Protein AF-A0A2S7SV69-F1 (afdb_monomer_lite)

Radius of gyration: 19.67 Å; chains: 1; bounding box: 56×14×52 Å

pLDDT: mean 80.89, std 7.01, range [58.19, 89.81]

Structure (mmCIF, N/CA/C/O backbone):
data_AF-A0A2S7SV69-F1
#
_entry.id   AF-A0A2S7SV69-F1
#
loop_
_atom_site.group_PDB
_atom_site.id
_atom_site.type_symbol
_atom_site.label_atom_id
_atom_site.label_alt_id
_atom_site.label_comp_id
_atom_site.label_asym_id
_atom_site.label_entity_id
_atom_site.label_seq_id
_atom_site.pdbx_PDB_ins_code
_atom_site.Cartn_x
_atom_site.Cartn_y
_atom_site.Cartn_z
_atom_site.occupancy
_atom_site.B_iso_or_equiv
_atom_site.auth_seq_id
_atom_site.auth_comp_id
_atom_site.auth_asym_id
_atom_site.auth_atom_id
_atom_site.pdbx_PDB_model_num
ATOM 1 N N . MET A 1 1 ? 24.081 -3.069 -16.423 1.00 62.22 1 MET A N 1
ATOM 2 C CA . MET A 1 1 ? 23.442 -3.588 -15.192 1.00 62.22 1 MET A CA 1
ATOM 3 C C . MET A 1 1 ? 22.711 -2.489 -14.418 1.00 62.22 1 MET A C 1
ATOM 5 O O . MET A 1 1 ? 21.601 -2.740 -13.982 1.00 62.22 1 MET A O 1
ATOM 9 N N . GLU A 1 2 ? 23.232 -1.260 -14.366 1.00 66.06 2 GLU A N 1
ATOM 10 C CA . GLU A 1 2 ? 22.596 -0.093 -13.710 1.00 66.06 2 GLU A CA 1
ATOM 11 C C . GLU A 1 2 ? 21.238 0.343 -14.315 1.00 66.06 2 GLU A C 1
ATOM 13 O O . GLU A 1 2 ? 20.328 0.750 -13.599 1.00 66.06 2 GLU A O 1
ATOM 18 N N . LEU A 1 3 ? 21.058 0.213 -15.638 1.00 72.00 3 LEU A N 1
ATOM 19 C CA . LEU A 1 3 ? 19.884 0.746 -16.356 1.00 72.00 3 LEU A CA 1
ATOM 20 C C . LEU A 1 3 ? 18.548 0.045 -16.023 1.00 72.00 3 LEU A C 1
ATOM 22 O O . LEU A 1 3 ? 17.483 0.595 -16.284 1.00 72.00 3 LEU A O 1
ATOM 26 N N . ILE A 1 4 ? 18.602 -1.165 -15.456 1.00 80.31 4 ILE A N 1
ATOM 27 C CA . ILE A 1 4 ? 17.422 -1.982 -15.112 1.00 80.31 4 ILE A CA 1
ATOM 28 C C . ILE A 1 4 ? 16.901 -1.647 -13.705 1.00 80.31 4 ILE A C 1
ATOM 30 O O . ILE A 1 4 ? 15.721 -1.836 -13.412 1.00 80.31 4 ILE A O 1
ATOM 34 N N . ILE A 1 5 ? 17.757 -1.112 -12.833 1.00 81.81 5 ILE A N 1
ATOM 35 C CA . ILE A 1 5 ? 17.439 -0.902 -11.416 1.00 81.81 5 ILE A CA 1
ATOM 36 C C . ILE A 1 5 ? 16.422 0.232 -11.244 1.00 81.81 5 ILE A C 1
ATOM 38 O O . ILE A 1 5 ? 15.481 0.101 -10.467 1.00 81.81 5 ILE A O 1
ATOM 42 N N . ILE A 1 6 ? 16.565 1.313 -12.014 1.00 82.94 6 ILE A N 1
ATOM 43 C CA . ILE A 1 6 ? 15.685 2.488 -11.950 1.00 82.94 6 ILE A CA 1
ATOM 44 C C . ILE A 1 6 ? 14.221 2.150 -12.295 1.00 82.94 6 ILE A C 1
ATOM 46 O O . ILE A 1 6 ? 13.344 2.464 -11.486 1.00 82.94 6 ILE A O 1
ATOM 50 N N . PRO A 1 7 ? 13.903 1.496 -13.433 1.00 85.94 7 PRO A N 1
ATOM 51 C CA . PRO A 1 7 ? 12.515 1.158 -13.746 1.00 85.94 7 PRO A CA 1
ATOM 52 C C . PRO A 1 7 ? 11.929 0.127 -12.773 1.00 85.94 7 PRO A C 1
ATOM 54 O O . PRO A 1 7 ? 10.765 0.250 -12.400 1.00 85.94 7 PRO A O 1
ATOM 57 N N . LEU A 1 8 ? 12.723 -0.846 -12.306 1.00 85.56 8 LEU A N 1
ATOM 58 C CA . LEU A 1 8 ? 12.268 -1.823 -11.313 1.00 85.56 8 LEU A CA 1
ATOM 59 C C . LEU A 1 8 ? 11.908 -1.146 -9.983 1.00 85.56 8 LEU A C 1
ATOM 61 O O . LEU A 1 8 ? 10.847 -1.415 -9.422 1.00 85.56 8 LEU A O 1
ATOM 65 N N . TRP A 1 9 ? 12.755 -0.231 -9.507 1.00 83.38 9 TRP A N 1
ATOM 66 C CA . TRP A 1 9 ? 12.498 0.559 -8.303 1.00 83.38 9 TRP A CA 1
ATOM 67 C C . TRP A 1 9 ? 11.199 1.351 -8.437 1.00 83.38 9 TRP A C 1
ATOM 69 O O . TRP A 1 9 ? 10.353 1.309 -7.546 1.00 83.38 9 TRP A O 1
ATOM 79 N N . LEU A 1 10 ? 11.007 2.031 -9.567 1.00 84.25 10 LEU A N 1
ATOM 80 C CA . LEU A 1 10 ? 9.845 2.885 -9.795 1.00 84.25 10 LEU A CA 1
ATOM 81 C C . LEU A 1 10 ? 8.538 2.078 -9.780 1.00 84.25 10 LEU A C 1
ATOM 83 O O . LEU A 1 10 ? 7.569 2.488 -9.141 1.00 84.25 10 LEU A O 1
ATOM 87 N N . VAL A 1 11 ? 8.531 0.888 -10.388 1.00 88.62 11 VAL A N 1
ATOM 88 C CA . VAL A 1 11 ? 7.384 -0.035 -10.336 1.00 88.62 11 VAL A CA 1
ATOM 89 C C . VAL A 1 11 ? 7.104 -0.490 -8.902 1.00 88.62 11 VAL A C 1
ATOM 91 O O . VAL A 1 11 ? 5.955 -0.446 -8.461 1.00 88.62 11 VAL A O 1
ATOM 94 N N . VAL A 1 12 ? 8.134 -0.875 -8.145 1.00 85.81 12 VAL A N 1
ATOM 95 C CA . VAL A 1 12 ? 7.986 -1.301 -6.743 1.00 85.81 12 VAL A CA 1
ATOM 96 C C . VAL A 1 12 ? 7.429 -0.166 -5.874 1.00 85.81 12 VAL A C 1
ATOM 98 O O . VAL A 1 12 ? 6.501 -0.388 -5.097 1.00 85.81 12 VAL A O 1
ATOM 101 N N . SER A 1 13 ? 7.913 1.064 -6.050 1.00 85.31 13 SER A N 1
ATOM 102 C CA . SER A 1 13 ? 7.403 2.252 -5.355 1.00 85.31 13 SER A CA 1
ATOM 103 C C . SER A 1 13 ? 5.929 2.537 -5.659 1.00 85.31 13 SER A C 1
ATOM 105 O O . SER A 1 13 ? 5.171 2.880 -4.750 1.00 85.31 13 SER A O 1
ATOM 107 N N . VAL A 1 14 ?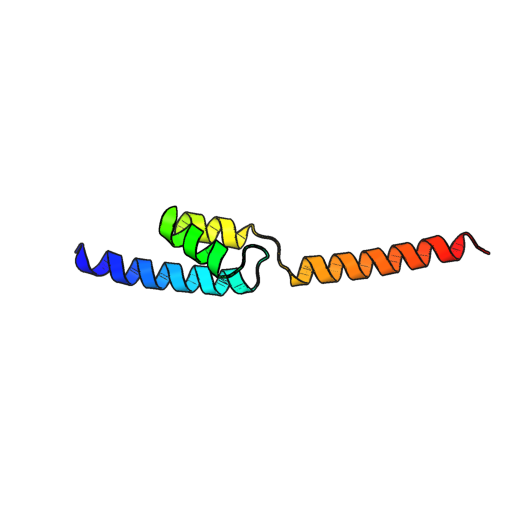 5.486 2.345 -6.907 1.00 85.88 14 VAL A N 1
ATOM 108 C CA . VAL A 1 14 ? 4.067 2.491 -7.281 1.00 85.88 14 VAL A CA 1
ATOM 109 C C . VAL A 1 14 ? 3.208 1.422 -6.604 1.00 85.88 14 VAL A C 1
ATOM 111 O O . VAL A 1 14 ? 2.156 1.752 -6.057 1.00 85.88 14 VAL A O 1
ATOM 114 N N . VAL A 1 15 ? 3.656 0.162 -6.568 1.00 87.69 15 VAL A N 1
ATOM 115 C CA . VAL A 1 15 ? 2.934 -0.932 -5.887 1.00 87.69 15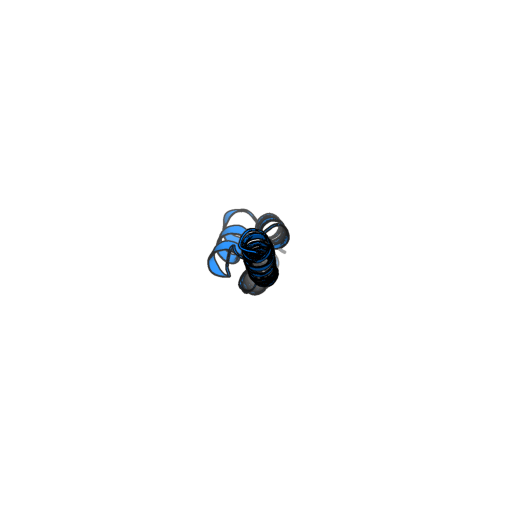 VAL A CA 1
ATOM 116 C C . VAL A 1 15 ? 2.776 -0.646 -4.390 1.00 87.69 15 VAL A C 1
ATOM 118 O O . VAL A 1 15 ? 1.685 -0.814 -3.842 1.00 87.69 15 VAL A O 1
ATOM 121 N N . ILE A 1 16 ? 3.833 -0.156 -3.738 1.00 86.94 16 ILE A N 1
ATOM 122 C CA . ILE A 1 16 ? 3.798 0.246 -2.323 1.00 86.94 16 ILE A CA 1
ATOM 123 C C . ILE A 1 16 ? 2.826 1.412 -2.112 1.00 86.94 16 ILE A C 1
ATOM 125 O O . ILE A 1 16 ? 2.013 1.370 -1.189 1.00 86.94 16 ILE A O 1
ATOM 129 N N . GLY A 1 17 ? 2.852 2.418 -2.991 1.00 86.31 17 GLY A N 1
ATOM 130 C CA . GLY A 1 17 ? 1.902 3.531 -2.966 1.00 86.31 17 GLY A CA 1
ATOM 131 C C . GLY A 1 17 ? 0.453 3.048 -3.039 1.00 86.31 17 GLY A C 1
ATOM 132 O O . GLY A 1 17 ? -0.368 3.410 -2.195 1.00 86.31 17 GLY A O 1
ATOM 133 N N . VAL A 1 18 ? 0.137 2.168 -3.997 1.00 86.38 18 VAL A N 1
ATOM 134 C CA . VAL A 1 18 ? -1.211 1.591 -4.152 1.00 86.38 18 VAL A CA 1
ATOM 135 C C . VAL A 1 18 ? -1.635 0.840 -2.887 1.00 86.38 18 VAL A C 1
ATOM 137 O O . VAL A 1 18 ? -2.753 1.052 -2.410 1.00 86.38 18 VAL A O 1
ATOM 140 N N . ALA A 1 19 ? -0.745 0.039 -2.292 1.00 84.31 19 ALA A N 1
ATOM 141 C CA . ALA A 1 19 ? -1.003 -0.653 -1.027 1.00 84.31 19 ALA A CA 1
ATOM 142 C C . ALA A 1 19 ? -1.277 0.318 0.142 1.00 84.31 19 ALA A C 1
ATOM 144 O O . ALA A 1 19 ? -2.108 0.026 1.007 1.00 84.31 19 ALA A O 1
ATOM 145 N N . GLY A 1 20 ? -0.650 1.496 0.134 1.00 82.44 20 GLY A N 1
ATOM 146 C CA . GLY A 1 20 ? -0.875 2.574 1.100 1.00 82.44 20 GLY A CA 1
ATOM 147 C C . GLY A 1 20 ? -2.248 3.238 1.030 1.00 82.44 20 GLY A C 1
ATOM 148 O O . GLY A 1 20 ? -2.685 3.823 2.014 1.00 82.44 20 GLY A O 1
ATOM 149 N N . THR A 1 21 ? -2.990 3.104 -0.072 1.00 82.06 21 THR A N 1
ATOM 150 C CA . THR A 1 21 ? -4.320 3.733 -0.236 1.00 82.06 21 THR A CA 1
ATOM 151 C C . THR A 1 21 ? -5.350 3.242 0.786 1.00 82.06 21 THR A C 1
ATOM 153 O O . THR A 1 21 ? -6.255 3.980 1.160 1.00 82.06 21 THR A O 1
ATOM 156 N N . LYS A 1 22 ? -5.224 1.992 1.250 1.00 79.88 22 LYS A N 1
ATOM 157 C CA . LYS A 1 22 ? -6.121 1.401 2.262 1.00 79.88 22 LYS A CA 1
ATOM 158 C C . LYS A 1 22 ? -5.683 1.695 3.703 1.00 79.88 22 LYS A C 1
ATOM 160 O O . LYS A 1 22 ? -6.382 1.340 4.650 1.00 79.88 22 LYS A O 1
ATOM 165 N N . ARG A 1 23 ? -4.514 2.311 3.868 1.00 83.38 23 ARG A N 1
ATOM 166 C CA . ARG A 1 23 ? -3.867 2.593 5.149 1.00 83.38 23 ARG A CA 1
ATOM 167 C C . ARG A 1 23 ? -4.020 4.069 5.488 1.00 83.38 23 ARG A C 1
ATOM 169 O O . ARG A 1 23 ? -4.154 4.905 4.600 1.00 83.38 23 ARG A O 1
ATOM 176 N N . GLU A 1 24 ? -3.950 4.392 6.772 1.00 80.25 24 GLU A N 1
ATOM 177 C CA . GLU A 1 24 ? -4.088 5.765 7.281 1.00 80.25 24 GLU A CA 1
ATOM 178 C C . GLU A 1 24 ? -3.054 6.735 6.675 1.00 80.25 24 GLU A C 1
ATOM 180 O O . GLU A 1 24 ? -3.344 7.911 6.485 1.00 80.25 24 GLU A O 1
ATOM 185 N N . ILE A 1 25 ? -1.872 6.227 6.299 1.00 81.56 25 ILE A N 1
ATOM 186 C CA . ILE A 1 25 ? -0.797 6.997 5.650 1.00 81.56 25 ILE A CA 1
ATOM 187 C C . ILE A 1 25 ? -1.152 7.480 4.227 1.00 81.56 25 ILE A C 1
ATOM 189 O O . ILE A 1 25 ? -0.569 8.450 3.738 1.00 81.56 25 ILE A O 1
ATOM 193 N N . GLY A 1 26 ? -2.109 6.822 3.563 1.00 82.69 26 GLY A N 1
ATOM 194 C CA . GLY A 1 26 ? -2.564 7.149 2.213 1.00 82.69 26 GLY A CA 1
ATOM 195 C C . GLY A 1 26 ? -1.562 6.835 1.091 1.00 82.69 26 GLY A C 1
ATOM 196 O O . GLY A 1 26 ? -0.401 6.490 1.317 1.00 82.69 26 GLY A O 1
ATOM 197 N N . PHE A 1 27 ? -2.022 6.980 -0.158 1.00 81.31 27 PHE A N 1
ATOM 198 C CA . PHE A 1 27 ? -1.221 6.728 -1.367 1.00 81.31 27 PHE A CA 1
ATOM 199 C C . PHE A 1 27 ? 0.008 7.638 -1.451 1.00 81.31 27 PHE A C 1
ATOM 201 O O . PHE A 1 27 ? 1.123 7.161 -1.642 1.00 81.31 27 PHE A O 1
ATOM 208 N N . LEU A 1 28 ? -0.187 8.950 -1.277 1.00 81.56 28 LEU A N 1
ATOM 209 C CA . LEU A 1 28 ? 0.904 9.921 -1.363 1.00 81.56 28 LEU A CA 1
ATOM 210 C C . LEU A 1 28 ? 1.916 9.729 -0.231 1.00 81.56 28 LEU A C 1
ATOM 212 O O . LEU A 1 28 ? 3.112 9.759 -0.495 1.00 81.56 28 LEU A O 1
ATOM 216 N N . GLY A 1 29 ? 1.466 9.456 0.998 1.00 82.12 29 GLY A N 1
ATOM 217 C CA . GLY A 1 29 ? 2.371 9.197 2.117 1.00 82.12 29 GLY A CA 1
ATOM 218 C C . GLY A 1 29 ? 3.220 7.942 1.901 1.00 82.12 29 GLY A C 1
ATOM 219 O O . GLY A 1 29 ? 4.436 7.990 2.068 1.00 82.12 29 GLY A O 1
ATOM 220 N N . ALA A 1 30 ? 2.612 6.843 1.443 1.00 83.56 30 ALA A N 1
ATOM 221 C CA . ALA A 1 30 ? 3.331 5.607 1.125 1.00 83.56 30 ALA A CA 1
ATOM 222 C C . ALA A 1 30 ? 4.281 5.760 -0.078 1.00 83.56 30 ALA A C 1
ATOM 224 O O . ALA A 1 30 ? 5.409 5.261 -0.043 1.00 83.56 30 ALA A O 1
ATOM 225 N N . LEU A 1 31 ? 3.863 6.482 -1.123 1.00 85.25 31 LEU A N 1
ATOM 226 C CA . LEU A 1 31 ? 4.663 6.697 -2.328 1.00 85.25 31 LEU A CA 1
ATOM 227 C C . LEU A 1 31 ? 5.875 7.594 -2.050 1.00 85.25 31 LEU A C 1
ATOM 229 O O . LEU A 1 31 ? 6.992 7.192 -2.374 1.00 85.25 31 LEU A O 1
ATOM 233 N N . PHE A 1 32 ? 5.686 8.742 -1.388 1.00 84.50 32 PHE A N 1
ATOM 234 C CA . PHE A 1 32 ? 6.784 9.630 -0.987 1.00 84.50 32 PHE A CA 1
ATOM 235 C C . PHE A 1 32 ? 7.735 8.957 0.004 1.00 84.50 32 PHE A C 1
ATOM 237 O O . PHE A 1 32 ? 8.947 9.089 -0.143 1.00 84.50 32 PHE A O 1
ATOM 244 N N . ALA A 1 33 ? 7.221 8.181 0.964 1.00 81.44 33 ALA A N 1
ATOM 245 C CA . ALA A 1 33 ? 8.067 7.421 1.882 1.00 81.44 33 ALA A CA 1
ATOM 246 C C . ALA A 1 33 ? 8.931 6.383 1.145 1.00 81.44 33 ALA A C 1
ATOM 248 O O . ALA A 1 33 ? 10.119 6.245 1.435 1.00 81.44 33 ALA A O 1
ATOM 249 N N . SER A 1 34 ? 8.359 5.680 0.162 1.00 82.94 34 SER A N 1
ATOM 250 C CA . SER A 1 34 ? 9.101 4.692 -0.631 1.00 82.94 34 SER A CA 1
ATOM 251 C C . SER A 1 34 ? 10.116 5.335 -1.588 1.00 82.94 34 SER A C 1
ATOM 253 O O . SER A 1 34 ? 11.172 4.759 -1.839 1.00 82.94 34 SER A O 1
ATOM 255 N N . LEU A 1 35 ? 9.803 6.521 -2.119 1.00 82.19 35 LEU A N 1
ATOM 256 C CA . LEU A 1 35 ? 10.621 7.219 -3.111 1.00 82.19 35 LEU A CA 1
ATOM 257 C C . LEU A 1 35 ? 11.786 7.979 -2.465 1.00 82.19 35 LEU A C 1
ATOM 259 O O . LEU A 1 35 ? 12.871 8.021 -3.035 1.00 82.19 35 LEU A O 1
ATOM 263 N N . LEU A 1 36 ? 11.564 8.565 -1.284 1.00 81.56 36 LEU A N 1
ATOM 264 C CA . LEU A 1 36 ? 12.543 9.409 -0.598 1.00 81.56 36 LEU A CA 1
ATOM 265 C C . LEU A 1 36 ? 13.464 8.621 0.341 1.00 81.56 36 LEU A C 1
ATOM 267 O O . LEU A 1 36 ? 14.644 8.941 0.442 1.00 81.56 36 LEU A O 1
ATOM 271 N N . LEU A 1 37 ? 12.933 7.616 1.046 1.00 77.69 37 LEU A N 1
ATOM 272 C CA . LEU A 1 37 ? 13.675 6.899 2.089 1.00 77.69 37 LEU A CA 1
ATOM 273 C C . LEU A 1 37 ? 14.272 5.582 1.584 1.00 77.69 37 LEU A C 1
ATOM 275 O O . LEU A 1 37 ? 15.408 5.259 1.910 1.00 77.69 37 LEU A O 1
ATOM 279 N N . SER A 1 38 ? 13.478 4.816 0.833 1.00 82.75 38 SER A N 1
ATOM 280 C CA . SER A 1 38 ? 13.793 3.543 0.165 1.00 82.75 38 SER A CA 1
ATOM 281 C C . SER A 1 38 ? 12.483 2.759 0.015 1.00 82.75 38 SER A C 1
ATOM 283 O O . SER A 1 38 ? 11.632 2.831 0.913 1.00 82.75 38 SER A O 1
ATOM 285 N N . PRO A 1 39 ? 12.305 1.947 -1.043 1.00 76.12 39 PRO A N 1
ATOM 286 C CA . PRO A 1 39 ? 11.126 1.109 -1.206 1.00 76.12 39 PRO A CA 1
ATOM 287 C C . PRO A 1 39 ? 10.934 0.154 -0.023 1.00 76.12 39 PRO A C 1
ATOM 289 O O . PRO A 1 39 ? 9.800 -0.079 0.389 1.00 76.12 39 PRO A O 1
ATOM 292 N N . LEU A 1 40 ? 12.011 -0.308 0.624 1.00 81.19 40 LEU A N 1
ATOM 293 C CA . LEU A 1 40 ? 11.889 -1.085 1.862 1.00 81.19 40 LEU A CA 1
ATOM 294 C C . LEU A 1 40 ? 11.272 -0.272 3.008 1.00 81.19 40 LEU A C 1
ATOM 296 O O . LEU A 1 40 ? 10.375 -0.757 3.693 1.00 81.19 40 LEU A O 1
ATOM 300 N N . CYS A 1 41 ? 11.719 0.965 3.216 1.00 82.56 41 CYS A N 1
ATOM 301 C CA . CYS A 1 41 ? 11.188 1.824 4.272 1.00 82.56 41 CYS A CA 1
ATOM 302 C C . CYS A 1 41 ? 9.721 2.191 4.021 1.00 82.56 41 CYS A C 1
ATOM 304 O O . CYS A 1 41 ? 8.910 2.138 4.946 1.00 82.56 41 CYS A O 1
ATOM 306 N N . GLY A 1 42 ? 9.364 2.501 2.771 1.00 81.75 42 GLY A N 1
ATOM 307 C CA . GLY A 1 42 ? 7.976 2.752 2.379 1.00 81.75 42 GLY A CA 1
ATOM 308 C C . GLY A 1 42 ? 7.075 1.539 2.612 1.00 81.75 42 GLY A C 1
ATOM 309 O O . GLY A 1 42 ? 5.960 1.691 3.113 1.00 81.75 42 GLY A O 1
ATOM 310 N N . LEU A 1 43 ? 7.569 0.330 2.323 1.00 81.19 43 LEU A N 1
ATOM 311 C CA . LEU A 1 43 ? 6.853 -0.919 2.592 1.00 81.19 43 LEU A CA 1
ATOM 312 C C . LEU A 1 43 ? 6.629 -1.124 4.098 1.00 81.19 43 LEU A C 1
ATOM 314 O O . LEU A 1 43 ? 5.505 -1.403 4.510 1.00 81.19 43 LEU A O 1
ATOM 318 N N . ILE A 1 44 ? 7.669 -0.949 4.919 1.00 86.31 44 ILE A N 1
ATOM 319 C CA . ILE A 1 44 ? 7.584 -1.104 6.381 1.00 86.31 44 ILE A CA 1
ATOM 320 C C . ILE A 1 44 ? 6.582 -0.103 6.966 1.00 86.31 44 ILE A C 1
ATOM 322 O O . ILE A 1 44 ? 5.683 -0.496 7.706 1.00 86.31 44 ILE A O 1
ATOM 326 N N . LEU A 1 45 ? 6.672 1.175 6.591 1.00 83.50 45 LEU A N 1
ATOM 327 C CA . LEU A 1 45 ? 5.741 2.207 7.059 1.00 83.50 45 LEU A CA 1
ATOM 328 C C . LEU A 1 45 ? 4.298 1.910 6.640 1.00 83.50 45 LEU A C 1
ATOM 330 O O . LEU A 1 45 ? 3.378 2.043 7.444 1.00 83.50 45 LEU A O 1
ATOM 334 N N . THR A 1 46 ? 4.098 1.446 5.407 1.00 85.12 46 THR A N 1
ATOM 335 C CA . THR A 1 46 ? 2.775 1.052 4.906 1.00 85.12 46 THR A CA 1
ATOM 336 C C . THR A 1 46 ? 2.218 -0.155 5.664 1.00 85.12 46 THR A C 1
ATOM 338 O O . THR A 1 46 ? 1.031 -0.186 5.985 1.00 85.12 46 THR A O 1
ATOM 341 N N . ALA A 1 47 ? 3.062 -1.137 5.994 1.00 83.00 47 ALA A N 1
ATOM 342 C CA . ALA A 1 47 ? 2.663 -2.336 6.727 1.00 83.00 47 ALA A CA 1
ATOM 343 C C . ALA A 1 47 ? 2.278 -2.042 8.187 1.00 83.00 47 ALA A C 1
ATOM 345 O O . ALA A 1 47 ? 1.299 -2.604 8.684 1.00 83.00 47 ALA A O 1
ATOM 346 N N . PHE A 1 48 ? 3.015 -1.146 8.849 1.00 83.69 48 PHE A N 1
ATOM 347 C CA . PHE A 1 48 ? 2.764 -0.730 10.234 1.00 83.69 48 PHE A CA 1
ATOM 348 C C . PHE A 1 48 ? 1.699 0.366 10.370 1.00 83.69 48 PHE A C 1
ATOM 350 O O . PHE A 1 48 ? 1.182 0.582 11.466 1.00 83.69 48 PHE A O 1
ATOM 357 N N . SER A 1 49 ? 1.341 1.053 9.282 1.00 82.06 49 SER A N 1
ATOM 358 C CA . SER A 1 49 ? 0.266 2.046 9.292 1.00 82.06 49 SER A CA 1
ATOM 359 C C . SER A 1 49 ? -1.073 1.390 9.637 1.00 82.06 49 SER A C 1
ATOM 361 O O . SER A 1 49 ? -1.369 0.271 9.206 1.00 82.06 49 SER A O 1
ATOM 363 N N . LYS A 1 50 ? -1.897 2.076 10.43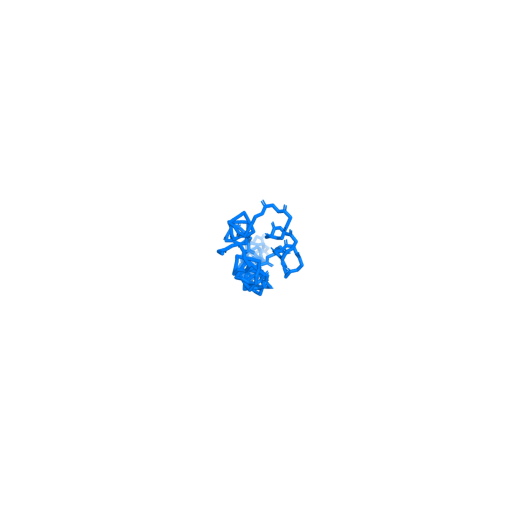1 1.00 77.81 50 LYS A N 1
ATOM 364 C CA . LYS A 1 50 ? -3.198 1.556 10.849 1.00 77.81 50 LYS A CA 1
ATOM 365 C C . LYS A 1 50 ? -4.114 1.352 9.647 1.00 77.81 50 LYS A C 1
ATOM 367 O O . LYS A 1 50 ? -4.115 2.123 8.685 1.00 77.81 50 LYS A O 1
ATOM 372 N N . ASP A 1 51 ? -4.904 0.289 9.722 1.00 81.06 51 ASP A N 1
ATOM 373 C CA . ASP A 1 51 ? -5.950 0.027 8.745 1.00 81.06 51 ASP A CA 1
ATOM 374 C C . ASP A 1 51 ? -7.170 0.906 9.057 1.00 81.06 51 ASP A C 1
ATOM 376 O O . ASP A 1 51 ? -7.727 0.857 10.161 1.00 81.06 51 ASP A O 1
ATOM 380 N N . ILE A 1 52 ? -7.577 1.718 8.078 1.00 75.56 52 ILE A N 1
ATOM 381 C CA . ILE A 1 52 ? -8.683 2.673 8.219 1.00 75.56 52 ILE A CA 1
ATOM 382 C C . ILE A 1 52 ? -10.001 1.946 8.527 1.00 75.56 52 ILE A C 1
ATOM 384 O O . ILE A 1 52 ? -10.815 2.442 9.312 1.00 75.56 52 ILE A O 1
ATOM 388 N N . ALA A 1 53 ? -10.230 0.769 7.936 1.00 74.75 53 ALA A N 1
ATOM 389 C CA . ALA A 1 53 ? -11.4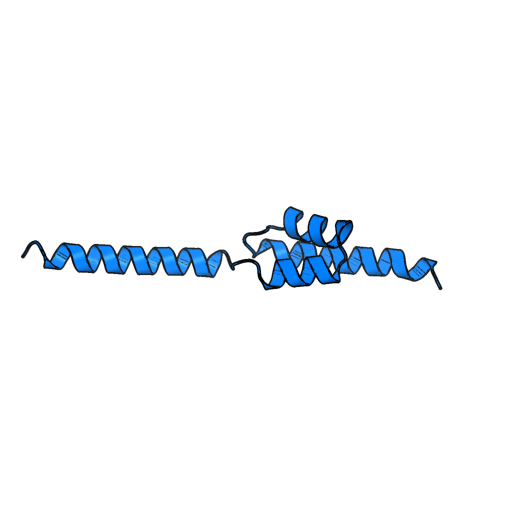63 0.016 8.142 1.00 74.75 53 ALA A CA 1
ATOM 390 C C . ALA A 1 53 ? -11.548 -0.520 9.575 1.00 74.75 53 ALA A C 1
ATOM 392 O O . ALA A 1 53 ? -12.605 -0.450 10.206 1.00 74.75 53 ALA A O 1
ATOM 393 N N . ASN A 1 54 ? -10.421 -0.987 10.110 1.00 79.81 54 ASN A N 1
ATOM 394 C CA . ASN A 1 54 ? -10.360 -1.543 11.456 1.00 79.81 54 ASN A CA 1
ATOM 395 C C . ASN A 1 54 ? -10.550 -0.459 12.535 1.00 79.81 54 ASN A C 1
ATOM 397 O O . ASN A 1 54 ? -11.291 -0.653 13.497 1.00 79.81 54 ASN A O 1
ATOM 401 N N . GLU A 1 55 ? -9.970 0.729 12.341 1.00 80.50 55 GLU A N 1
ATOM 402 C CA . GLU A 1 55 ? -10.195 1.881 13.229 1.00 80.50 55 GLU A CA 1
ATOM 403 C C . GLU A 1 55 ? -11.664 2.337 13.215 1.00 80.50 55 GLU A C 1
ATOM 405 O O . GLU A 1 55 ? -12.241 2.615 14.271 1.00 80.50 55 GLU A O 1
ATOM 410 N N . LYS A 1 56 ? -12.312 2.361 12.042 1.00 80.56 56 LYS A N 1
ATOM 411 C CA . LYS A 1 56 ? -13.728 2.744 11.928 1.00 80.56 56 LYS A CA 1
ATOM 412 C C . LYS A 1 56 ? -14.647 1.740 12.629 1.00 80.56 56 LYS A C 1
ATOM 414 O O . LYS A 1 56 ? -15.542 2.149 13.366 1.00 80.56 56 LYS A O 1
ATOM 419 N N . PHE A 1 57 ? -14.395 0.444 12.452 1.00 84.88 57 PHE A N 1
ATOM 420 C CA . PHE A 1 57 ? -15.148 -0.623 13.112 1.00 84.88 57 PHE A CA 1
ATOM 421 C C . PHE A 1 57 ? -14.962 -0.604 14.636 1.00 84.88 57 PHE A C 1
ATOM 423 O O . PHE A 1 57 ? -15.939 -0.657 15.383 1.00 84.88 57 PHE A O 1
ATOM 430 N N . LYS A 1 58 ? -13.722 -0.429 15.110 1.00 86.75 58 LYS A N 1
ATOM 431 C CA . LYS A 1 58 ? -13.413 -0.306 16.541 1.00 86.75 58 LYS A CA 1
ATOM 432 C C . LYS A 1 58 ? -14.143 0.874 17.180 1.00 86.75 58 LYS A C 1
ATOM 434 O O . LYS A 1 58 ? -14.740 0.711 18.240 1.00 86.75 58 LYS A O 1
ATOM 439 N N . LYS A 1 59 ? -14.138 2.048 16.536 1.00 85.69 59 LYS A N 1
ATOM 440 C CA . LYS A 1 59 ? -14.873 3.228 17.025 1.00 85.69 59 LYS A CA 1
ATOM 441 C C . LYS A 1 59 ? -16.381 2.988 17.074 1.00 85.69 59 LYS A C 1
ATOM 443 O O . LYS A 1 59 ? -17.004 3.362 18.061 1.00 85.69 59 LYS A O 1
ATOM 448 N N . GLN A 1 60 ? -16.950 2.327 16.063 1.00 87.62 60 GLN A N 1
ATOM 449 C CA . GLN A 1 60 ? -18.373 1.973 16.052 1.00 87.62 60 GLN A CA 1
ATOM 450 C C . GLN A 1 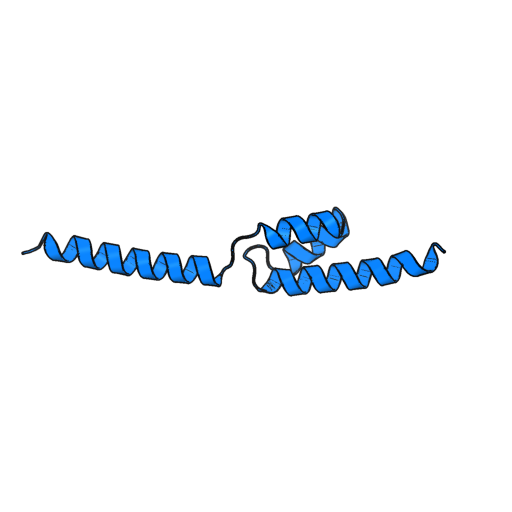60 ? -18.737 1.040 17.213 1.00 87.62 60 GLN A C 1
ATOM 452 O O . GLN A 1 60 ? -19.642 1.358 17.980 1.00 87.62 60 GLN A O 1
ATOM 457 N N . ILE A 1 61 ? -17.997 -0.056 17.413 1.00 88.50 61 ILE A N 1
ATOM 458 C CA . ILE A 1 61 ? -18.228 -0.959 18.553 1.00 88.50 61 ILE A CA 1
ATOM 459 C C . ILE A 1 61 ? -18.075 -0.228 19.889 1.00 88.50 61 ILE A C 1
ATOM 461 O O . ILE A 1 61 ? -18.920 -0.394 20.763 1.00 88.50 61 ILE A O 1
ATOM 465 N N . LEU A 1 62 ? -17.045 0.608 20.053 1.00 89.81 62 LEU A N 1
ATOM 466 C CA . LEU A 1 62 ? -16.854 1.379 21.285 1.00 89.81 62 LEU A CA 1
ATOM 467 C C . LEU A 1 62 ? -18.037 2.315 21.560 1.00 89.81 62 LEU A C 1
ATOM 469 O O . LEU A 1 62 ? -18.530 2.335 22.684 1.00 89.81 62 LEU A O 1
ATOM 473 N N . SER A 1 63 ? -18.548 3.019 20.544 1.00 86.31 63 SER A N 1
ATOM 474 C CA . SER A 1 63 ? -19.727 3.880 20.714 1.00 86.31 63 SER A CA 1
ATOM 475 C C . SER A 1 63 ? -20.991 3.101 21.090 1.00 86.31 63 SER A C 1
ATOM 477 O O . SER A 1 63 ? -21.767 3.571 21.917 1.00 86.31 63 SER A O 1
ATOM 479 N N . LEU A 1 64 ? -21.166 1.885 20.560 1.00 89.00 64 LEU A N 1
ATOM 480 C CA . LEU A 1 64 ? -22.284 1.006 20.918 1.00 89.00 64 LEU A CA 1
ATOM 481 C C . LEU A 1 64 ? -22.164 0.491 22.358 1.00 89.00 64 LEU A C 1
ATOM 483 O O . LEU A 1 64 ? -23.158 0.425 23.078 1.00 89.00 64 LEU A O 1
ATOM 487 N N . LEU A 1 65 ? -20.949 0.152 22.797 1.00 87.94 65 LEU A N 1
ATOM 488 C CA . LEU A 1 65 ? -20.686 -0.268 24.174 1.00 87.94 65 LEU A CA 1
ATOM 489 C C . LEU A 1 65 ? -20.902 0.875 25.173 1.00 87.94 65 LEU A C 1
ATOM 491 O O . LEU A 1 65 ? -21.502 0.651 26.220 1.00 87.94 65 LEU A O 1
ATOM 495 N N . GLN A 1 66 ? -20.462 2.094 24.848 1.00 86.44 66 GLN A N 1
ATOM 496 C CA . GLN A 1 66 ? -20.681 3.265 25.703 1.00 86.44 66 GLN A CA 1
ATOM 497 C C . GLN A 1 66 ? -22.165 3.612 25.822 1.00 86.44 66 GLN A C 1
ATOM 499 O O . GLN A 1 66 ? -22.647 3.821 26.931 1.00 86.44 66 GLN A O 1
ATOM 504 N N . GLN A 1 67 ? -22.902 3.614 24.706 1.00 83.50 67 GLN A N 1
ATOM 505 C CA . GLN A 1 67 ? -24.347 3.844 24.721 1.00 83.50 67 GLN A CA 1
ATOM 506 C C . GLN A 1 67 ? -25.066 2.786 25.563 1.00 83.50 67 GLN A C 1
ATOM 508 O O . GLN A 1 67 ? -25.954 3.117 26.344 1.00 83.50 67 GLN A O 1
ATOM 513 N N . LYS A 1 68 ? -24.670 1.516 25.418 1.00 80.31 68 LYS A N 1
ATOM 514 C CA . LYS A 1 68 ? -25.229 0.426 26.210 1.00 80.31 68 LYS A CA 1
ATOM 515 C C . LYS A 1 68 ? -24.952 0.618 27.704 1.00 80.31 68 LYS A C 1
ATOM 517 O O . LYS A 1 68 ? -25.867 0.405 28.479 1.00 80.31 68 LYS A O 1
ATOM 522 N N . ASN A 1 69 ? -23.743 1.021 28.100 1.00 70.50 69 ASN A N 1
ATOM 523 C CA . ASN A 1 69 ? -23.389 1.182 29.514 1.00 70.50 69 ASN A CA 1
ATOM 524 C C . ASN A 1 69 ? -24.134 2.345 30.190 1.00 70.50 69 ASN A C 1
ATOM 526 O O . ASN A 1 69 ? -24.665 2.154 31.270 1.00 70.50 69 ASN A O 1
ATOM 530 N N . ILE A 1 70 ? -24.239 3.506 29.532 1.00 70.81 70 ILE A N 1
ATOM 531 C CA . ILE A 1 70 ? -24.938 4.679 30.095 1.00 70.81 70 ILE A CA 1
ATOM 532 C C . ILE A 1 70 ? -26.439 4.402 30.291 1.00 70.81 70 ILE A C 1
ATOM 534 O O . ILE A 1 70 ? -27.028 4.840 31.267 1.00 70.81 70 ILE A O 1
ATOM 538 N N . ASN A 1 71 ? -27.055 3.614 29.406 1.00 68.81 71 ASN A N 1
ATOM 539 C CA . ASN A 1 71 ? -28.495 3.342 29.447 1.00 68.81 71 ASN A CA 1
ATOM 540 C C . ASN A 1 71 ? -28.925 2.361 30.567 1.00 68.81 71 ASN A C 1
ATOM 542 O O . ASN A 1 71 ? -30.115 2.159 30.773 1.00 68.81 71 ASN A O 1
ATOM 546 N N . TYR A 1 72 ? -27.989 1.722 31.282 1.00 61.50 72 TYR A N 1
ATOM 547 C CA . TYR A 1 72 ? -28.318 0.898 32.459 1.00 61.50 72 TYR A CA 1
ATOM 548 C C . TYR A 1 72 ? -28.186 1.652 33.786 1.00 61.50 72 TYR A C 1
ATOM 550 O O . TYR A 1 72 ? -28.650 1.135 34.797 1.00 61.50 72 TYR A O 1
ATOM 558 N N . ASP A 1 73 ? -27.594 2.849 33.778 1.00 60.38 73 ASP A N 1
ATOM 559 C CA . ASP A 1 73 ? -27.449 3.692 34.970 1.00 60.38 73 ASP A CA 1
ATOM 560 C C . ASP A 1 73 ? -28.678 4.610 35.187 1.00 60.38 73 ASP A C 1
ATOM 562 O O . ASP A 1 73 ? -28.822 5.207 36.252 1.00 60.38 73 ASP A O 1
ATOM 566 N N . ASP A 1 74 ? -29.572 4.699 34.189 1.00 62.69 74 ASP A N 1
ATOM 567 C CA . ASP A 1 74 ? -30.794 5.525 34.176 1.00 62.69 74 ASP A CA 1
ATOM 568 C C . ASP A 1 74 ? -32.085 4.762 34.600 1.00 62.69 74 ASP A C 1
ATOM 570 O O . ASP A 1 74 ? -33.188 5.308 34.488 1.00 62.69 74 ASP A O 1
ATOM 574 N N . LEU A 1 75 ? -31.975 3.507 35.066 1.00 58.19 75 LEU A N 1
ATOM 575 C CA . LEU A 1 75 ? -33.077 2.622 35.511 1.00 58.19 75 LEU A CA 1
ATOM 576 C C . LEU A 1 75 ? -32.993 2.318 37.013 1.00 58.19 75 LEU A C 1
ATOM 578 O O . LEU A 1 75 ? -34.067 2.310 37.659 1.00 58.19 75 LEU A O 1
#

Organism: NCBI:txid2077091

Secondary structure (DSSP, 8-state):
-GGGHHHHHHHHHHHHHHHHTTBTTHHHHHHHHHHHT-HHHHHHHHHHSPBHHHHHHHHHHHHHHHHHHHTTS--

Sequence (75 aa):
MELIIIPLWLVVSVVIGVAGTKREIGFLGALFASLLLSPLCGLILTAFSKDIANEKFKKQILSLLQQKNINYDDL

Foldseek 3Di:
DVVVVVVVLLVLLQVLLVLLCQFPCHSVSLSCQCVPVHSVRSNVCSVPGDGPVVVVVVVVVVVVVVVVVVVVVVD

=== Feature glossary ===
Each block in this record encodes a different view of the same protein. In brief:

Predicted aligned error. PAE(i, j) answers: if I align the predicted and true structures on residue i, how far off (in Å) do I expect residue j to be? A block-diagonal PAE matrix with low values on the blocks and high values off-dia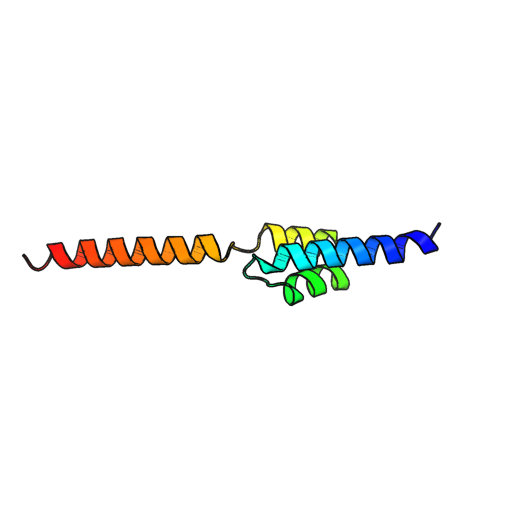gonal is the signature of a multi-domain protein with confidently predicted domains but uncertain inter-domain orientation.

Contact-map, Ramachandran, and PAE plots. Plot images: a contact map (which residues are close in 3D, as an N×N binary image), a Ramachandran scatter (backbone torsion angles, revealing secondary-structure composition at a glance), and — for AlphaFold structures — a PAE heatmap (pairwise prediction confidence).

Backbone torsions (φ/ψ). φ (phi) and ψ (psi) are the two rotatable backbone dihedrals per residue: φ is the C(i-1)–N–Cα–C torsion, ψ is the N–Cα–C–N(i+1) torsion, both in degrees on (−180°, 180°]. α-helical residues cluster near (−60°, −45°); β-strand residues near (−120°, +130°). A Ramachandran plot is simply a scatter of (φ, ψ) for every residue.

Foldseek 3Di. A 3Di character summarizes, for each residue, the relative orientation of the Cα frame of its nearest spatial neighbor. Because it encodes fold topology rather than chemistry, 3Di alignments detect remote structural similarity that sequence alignment misses.

Radius of gyration, Cα contacts, bounding box. Three whole-structure scalars: the radius of gyration (RMS distance of Cα from centroid, in Å), the count of Cα–Cα contacts (pairs closer than 8 Å and separated by more than four residues in sequence — i.e. tertiary, not local, contacts), and the bounding-box dimensions. Together they distinguish compact globular folds from extended fibres or disordered chains.

Sequence. Sequence gives the chain of amino acids in standard one-letter code (A=alanine, C=cysteine, …, Y=tyrosine), read N→C. It is the only feature that is directly encoded by the gene; all structural features are derived from the folded form of this sequence.

mmCIF coordinates. Atomic coordinates in PDBx/mmCIF format — the same representation the Protein Data Bank distributes. Each line of the _atom_site loop places one backbone atom in Cartesian space (units: ångströms, origin: arbitrary).

Secondary structure (3-state, P-SEA). Three-state secondary structure (P-SEA) collapses the eight DSSP classes into helix (a), strand (b), and coil (c). P-SEA assigns these from Cα geometry alone — distances and angles — without requiring backbone oxygens, so it works on any Cα trace.

InterPro / GO / CATH / organism. Functional annotations link the protein to curated databases. InterPro entries identify conserved domains and families by matching the sequence against member-database signatures (Pfam, PROSITE, CDD, …). Gene Ontology (GO) terms describe molecular function, biological process, and cellular component in a controlled vocabulary. CATH places the structure in a hierarchical fold classification (Class/Architecture/Topology/Homologous-superfamily). The organism is the source species.

B-factor. B-factor (Debye–Waller factor) reflects atomic displacement in the crystal lattice. It is an experimental observable (units Å²), not a prediction; low values mean the atom is pinned down, high values mean it moves or is heterogeneous across the crystal.

Rendered structure images. Structure images are PyMOL renders from six orthogonal camera directions. Cartoon representation draws helices as coils and strands as arrows; sticks shows the backbone as bonds; surface shows the solvent-excluded envelope. Rainbow coloring maps sequence position to hue (blue→red, N→C); chain coloring assigns a distinct color per polypeptide.

Solvent-accessible surface area. Solvent-accessible surface area (SASA) is the area in Å² traced out by the centre of a 1.4 Å probe sphere (a water molecule) rolled over the protein's van der Waals surface (Shrake–Rupley / Lee–Richards construction). Buried residues have near-zero SASA; fully exposed residues can exceed 200 Å². The total SASA scales roughly with the number of surface residues.

Secondary structure (8-state, DSSP). The SS8 string is DSSP's per-residue secondary-structure call. α-helix (H) means an i→i+4 H-bond ladder; β-strand (E) means the residue participates in a β-sheet; 3₁₀ (G) and π (I) are tighter and wider helices; T/S are turns/bends; '-' is loop.

pLDDT. For AlphaFold models, the B-factor field carries pLDDT — the model's own estimate of local accuracy on a 0–100 scale. Regions with pLDDT<50 should be treated as essentially unmodeled; they often correspond to intrinsically disordered segments.

Nearest PDB structures. Nearest PDB neighbors are the top structural matches found by Foldseek when searching this structure against the entire Protein Data Bank. Each hit reports a TM-score (0 to 1; >0.5 almost always implies the same fold) and an E-value. These are *structural* homologs — they may share no detectable sequence similarity.